Protein AF-K2FLP7-F1 (afdb_monomer)

pLDDT: mean 77.12, std 6.28, range [57.12, 85.88]

Sequence (92 aa):
FLGQGWRLEGEFPDLPKAVAIISPYTSNIDAWLGFNALLGLGIQITIFGKDSLFRTPLKPVLEWIGVVPVVRDSPQGHTRQIVEIIEKSQQI

Radius of gyration: 14.36 Å; Cα contacts (8 Å, |Δi|>4): 65; chains: 1; bounding box: 31×32×40 Å

Solvent-accessible surface area (backbone atoms only — not comparable to full-atom values): 5918 Å² total; per-residue (Å²): 70,58,93,76,74,51,76,89,82,84,81,81,80,96,57,74,59,67,86,86,84,87,73,86,78,91,50,78,62,56,55,57,52,49,53,34,44,34,63,63,68,70,54,88,51,79,41,84,36,60,42,74,54,60,78,41,94,53,28,69,60,39,56,73,61,38,45,43,70,45,56,91,83,47,95,74,44,62,66,52,56,51,48,54,54,53,72,73,44,88,62,74

Mean predicted aligned error: 7.6 Å

Nearest PDB structures (foldseek):
  7nwl-assembly1_B  TM=4.882E-01  e=3.866E+00  Homo sapiens

Foldseek 3Di:
DVVVVDDDPDDDDPDQEDDDDDDDDPDPVVVVVVLVVCVVVVHQDAAEDAPVCCVDPCVVVCVVSNYDHAYCPDPCDRVVVVVVVRVPDSGD

Structure (mmCIF, N/CA/C/O backbone):
data_AF-K2FLP7-F1
#
_entry.id   AF-K2FLP7-F1
#
loop_
_atom_site.group_PDB
_atom_site.id
_atom_site.type_symbol
_atom_site.label_atom_id
_atom_site.label_alt_id
_atom_site.label_comp_id
_atom_site.label_asym_id
_atom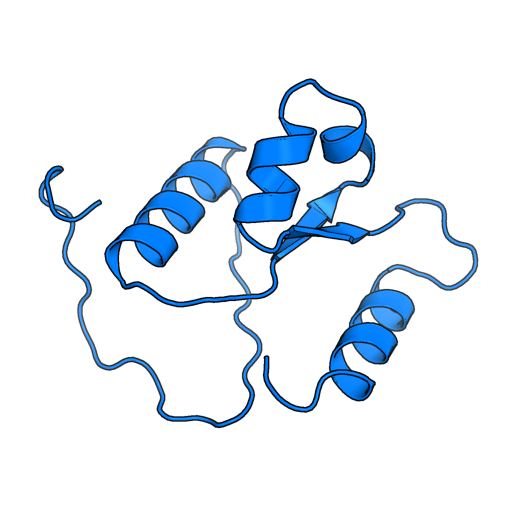_site.label_entity_id
_atom_site.label_seq_id
_atom_site.pdbx_PDB_ins_code
_atom_site.Cartn_x
_atom_site.Cartn_y
_atom_site.Cartn_z
_atom_site.occupancy
_atom_site.B_iso_or_equiv
_atom_site.auth_seq_id
_atom_site.auth_comp_id
_atom_site.auth_asym_id
_atom_site.auth_atom_id
_atom_site.pdbx_PDB_model_num
ATOM 1 N N . PHE A 1 1 ? 6.714 3.783 -14.047 1.00 68.62 1 PHE A N 1
ATOM 2 C CA . PHE A 1 1 ? 7.161 2.385 -13.877 1.00 68.62 1 PHE A CA 1
ATOM 3 C C . PHE A 1 1 ? 7.706 1.795 -15.177 1.00 68.62 1 PHE A C 1
ATOM 5 O O . PHE A 1 1 ? 8.919 1.778 -15.326 1.00 68.62 1 PHE A O 1
ATOM 12 N N . LEU A 1 2 ? 6.866 1.436 -16.160 1.00 70.50 2 LEU A N 1
ATOM 13 C CA . LEU A 1 2 ? 7.334 0.827 -17.421 1.00 70.50 2 LEU A CA 1
ATOM 14 C C . LEU A 1 2 ? 8.324 1.716 -18.204 1.00 70.50 2 LEU A C 1
ATOM 16 O O . LEU A 1 2 ? 9.368 1.250 -18.646 1.00 70.50 2 LEU A O 1
ATOM 20 N N . GLY A 1 3 ? 8.074 3.030 -18.278 1.00 75.50 3 GLY A N 1
ATOM 21 C CA . GLY A 1 3 ? 8.988 3.987 -18.927 1.00 75.50 3 GLY A CA 1
ATOM 22 C C . GLY A 1 3 ? 10.331 4.212 -18.213 1.00 75.50 3 GLY A C 1
ATOM 23 O O . GLY A 1 3 ? 11.209 4.858 -18.768 1.00 75.50 3 GLY A O 1
ATOM 24 N N . GLN A 1 4 ? 10.507 3.690 -16.995 1.00 79.75 4 GLN A N 1
ATOM 25 C CA . GLN A 1 4 ? 11.767 3.745 -16.240 1.00 79.75 4 GLN A CA 1
ATOM 26 C C . GLN A 1 4 ? 12.584 2.445 -16.392 1.00 79.75 4 GLN A C 1
ATOM 28 O O . GLN A 1 4 ? 13.542 2.240 -15.654 1.00 79.75 4 GLN A O 1
ATOM 33 N N . GLY A 1 5 ? 12.192 1.550 -17.309 1.00 82.06 5 GLY A N 1
ATOM 34 C CA . GLY A 1 5 ? 12.868 0.272 -17.557 1.00 82.06 5 GLY A CA 1
ATOM 35 C C . GLY A 1 5 ? 12.460 -0.865 -16.615 1.00 82.06 5 GLY A C 1
ATOM 36 O O . GLY A 1 5 ? 13.003 -1.962 -16.717 1.00 82.06 5 GLY A O 1
ATOM 37 N N . TRP A 1 6 ? 11.497 -0.632 -15.718 1.00 82.19 6 TRP A N 1
ATOM 38 C CA . TRP A 1 6 ? 10.960 -1.680 -14.853 1.00 82.19 6 TRP A CA 1
ATOM 39 C C . TRP A 1 6 ? 9.986 -2.563 -15.627 1.00 82.19 6 TRP A C 1
ATOM 41 O O . TRP A 1 6 ? 9.129 -2.058 -16.355 1.00 82.19 6 TRP A O 1
ATOM 51 N N . ARG A 1 7 ? 10.090 -3.878 -15.430 1.00 78.88 7 ARG A N 1
ATOM 52 C CA . ARG A 1 7 ? 9.167 -4.873 -15.982 1.00 78.88 7 ARG A CA 1
ATOM 53 C C . ARG A 1 7 ? 8.546 -5.689 -14.859 1.00 78.88 7 ARG A C 1
ATOM 55 O O . ARG A 1 7 ? 9.194 -5.926 -13.842 1.00 78.88 7 ARG A O 1
ATOM 62 N N . LEU A 1 8 ? 7.301 -6.107 -15.058 1.00 77.94 8 LEU A N 1
ATOM 63 C CA . LEU A 1 8 ? 6.685 -7.119 -14.215 1.00 77.94 8 LEU A CA 1
ATOM 64 C C . LEU A 1 8 ? 7.056 -8.494 -14.775 1.00 77.94 8 LEU A C 1
ATOM 66 O O . LEU A 1 8 ? 6.923 -8.724 -15.975 1.00 77.94 8 LEU A O 1
ATOM 70 N N . GLU A 1 9 ? 7.556 -9.377 -13.919 1.00 84.19 9 GLU A N 1
ATOM 71 C CA . GLU A 1 9 ? 7.806 -10.778 -14.255 1.00 84.19 9 GLU A CA 1
ATOM 72 C C . GLU A 1 9 ? 6.804 -11.661 -13.512 1.00 84.19 9 GLU A C 1
ATOM 74 O O . GLU A 1 9 ? 6.554 -11.451 -12.325 1.00 84.19 9 GLU A O 1
ATOM 79 N N . GLY A 1 10 ? 6.250 -12.649 -14.217 1.00 83.00 10 GLY A N 1
ATOM 80 C CA . GLY A 1 10 ? 5.204 -13.535 -13.708 1.00 83.00 10 GLY A CA 1
ATOM 81 C C . GLY A 1 10 ? 3.795 -13.116 -14.128 1.00 83.00 10 GLY A C 1
ATOM 82 O O . GLY A 1 10 ? 3.606 -12.179 -14.904 1.00 83.00 10 GLY A O 1
ATOM 83 N N . GLU A 1 11 ? 2.807 -13.846 -13.619 1.00 79.06 11 GLU A N 1
ATOM 84 C CA . GLU A 1 11 ? 1.387 -13.595 -13.860 1.00 79.06 11 GLU A CA 1
ATOM 85 C C . GLU A 1 11 ? 0.745 -12.986 -12.615 1.00 79.06 11 GLU A C 1
ATOM 87 O O . GLU A 1 11 ? 1.066 -13.362 -11.483 1.00 79.06 11 GLU A O 1
ATOM 92 N N . PHE A 1 12 ? -0.166 -12.036 -12.820 1.00 77.81 12 PHE A N 1
ATOM 93 C CA . PHE A 1 12 ? -0.988 -11.533 -11.728 1.00 77.81 12 PHE A CA 1
ATOM 94 C C . PHE A 1 12 ? -2.120 -12.537 -11.466 1.00 77.81 12 PHE A C 1
ATOM 96 O O . PHE A 1 12 ? -2.768 -12.960 -12.424 1.00 77.81 12 PHE A O 1
ATOM 103 N N . PRO A 1 13 ? -2.363 -12.950 -10.211 1.00 79.50 13 PRO A N 1
ATOM 104 C CA . PRO A 1 13 ? -3.379 -13.951 -9.918 1.00 79.50 13 PRO A CA 1
ATOM 105 C C . PRO A 1 13 ? -4.778 -13.434 -10.276 1.00 79.50 13 PRO A C 1
ATOM 107 O O . PRO A 1 13 ? -5.188 -12.376 -9.800 1.00 79.50 13 PRO A O 1
ATOM 110 N N . ASP A 1 14 ? -5.522 -14.205 -11.072 1.00 81.81 14 ASP A N 1
ATOM 111 C CA . ASP A 1 14 ? -6.933 -13.944 -11.387 1.00 81.81 14 ASP A CA 1
ATOM 112 C C . ASP A 1 14 ? -7.825 -14.434 -10.236 1.00 81.81 14 ASP A C 1
ATOM 114 O O . ASP A 1 14 ? -8.484 -15.475 -10.297 1.00 81.81 14 ASP A O 1
ATOM 118 N N . LEU A 1 15 ? -7.739 -13.726 -9.110 1.00 83.06 15 LEU A N 1
ATOM 119 C CA . LEU A 1 15 ? -8.546 -13.981 -7.924 1.00 83.06 15 LEU A CA 1
ATOM 120 C C . LEU A 1 15 ? -9.566 -12.852 -7.752 1.00 83.06 15 LEU A C 1
ATOM 122 O O . LEU A 1 15 ? -9.197 -11.683 -7.840 1.00 83.06 15 LEU A O 1
ATOM 126 N N . PRO A 1 16 ? -10.830 -13.164 -7.408 1.00 76.75 16 PRO A N 1
ATOM 127 C CA . PRO A 1 16 ? -11.855 -12.142 -7.182 1.00 76.75 16 PRO A CA 1
ATOM 128 C C . PRO A 1 16 ? -11.576 -11.281 -5.940 1.00 76.75 16 PRO A C 1
ATOM 130 O O . PRO A 1 16 ? -12.199 -10.233 -5.762 1.00 76.75 16 PRO A O 1
ATOM 133 N N . LYS A 1 17 ? -10.694 -11.759 -5.050 1.00 79.69 17 LYS A N 1
ATOM 134 C CA . LYS A 1 17 ? -10.290 -11.073 -3.829 1.00 79.69 17 LYS A CA 1
ATOM 135 C C . LYS A 1 17 ? -8.924 -11.553 -3.351 1.00 79.69 17 LYS A C 1
ATOM 137 O O . LYS A 1 17 ? -8.753 -12.754 -3.129 1.00 79.69 17 LYS A O 1
ATOM 142 N N . ALA A 1 18 ? -7.980 -10.642 -3.138 1.00 80.38 18 ALA A N 1
ATOM 143 C CA . ALA A 1 18 ? -6.647 -10.983 -2.640 1.00 80.38 18 ALA A CA 1
ATOM 144 C C . ALA A 1 18 ? -6.105 -9.946 -1.644 1.00 80.38 18 ALA A C 1
ATOM 146 O O . ALA A 1 18 ? -6.515 -8.791 -1.618 1.00 80.38 18 ALA A O 1
ATOM 147 N N . VAL A 1 19 ? -5.155 -10.368 -0.804 1.00 82.00 19 VAL A N 1
ATOM 148 C CA . VAL A 1 19 ? -4.404 -9.467 0.082 1.00 82.00 19 VAL A CA 1
ATOM 149 C C . VAL A 1 19 ? -2.922 -9.623 -0.221 1.00 82.00 19 VAL A C 1
ATOM 151 O O . VAL A 1 19 ? -2.353 -10.696 -0.025 1.00 82.00 19 VAL A O 1
ATOM 154 N N . ALA A 1 20 ? -2.294 -8.542 -0.679 1.00 80.00 20 ALA A N 1
ATOM 155 C CA . ALA A 1 20 ? -0.854 -8.477 -0.885 1.00 80.00 20 ALA A CA 1
ATOM 156 C C . ALA A 1 20 ? -0.173 -7.842 0.335 1.00 80.00 20 ALA A C 1
ATOM 158 O O . ALA A 1 20 ? -0.560 -6.764 0.789 1.00 80.00 20 ALA A O 1
ATOM 159 N N . ILE A 1 21 ? 0.863 -8.500 0.856 1.00 79.44 21 ILE A N 1
ATOM 160 C CA . ILE A 1 21 ? 1.680 -7.982 1.957 1.00 79.44 21 ILE A CA 1
ATOM 161 C C . ILE A 1 21 ? 3.038 -7.587 1.389 1.00 79.44 21 ILE A C 1
ATOM 163 O O . ILE A 1 21 ? 3.789 -8.434 0.913 1.00 79.44 21 ILE A O 1
ATOM 167 N N . ILE A 1 22 ? 3.360 -6.297 1.466 1.00 74.12 22 ILE A N 1
ATOM 168 C CA . ILE A 1 22 ? 4.664 -5.764 1.066 1.00 74.12 22 ILE A CA 1
ATOM 169 C C . ILE A 1 22 ? 5.472 -5.520 2.341 1.00 74.12 22 ILE A C 1
ATOM 171 O O . ILE A 1 22 ? 5.072 -4.732 3.197 1.00 74.12 22 ILE A O 1
ATOM 175 N N . SER A 1 23 ? 6.575 -6.249 2.493 1.00 75.94 23 SER A N 1
ATOM 176 C CA . SER A 1 23 ? 7.509 -6.159 3.618 1.00 75.94 23 SER A CA 1
ATOM 177 C C . SER A 1 23 ? 8.854 -6.771 3.200 1.00 75.94 23 SER A C 1
ATOM 179 O O . SER A 1 23 ? 8.839 -7.742 2.441 1.00 75.94 23 SER A O 1
ATOM 181 N N . PRO A 1 24 ? 10.006 -6.291 3.706 1.00 69.75 24 PRO A N 1
ATOM 182 C CA . PRO A 1 24 ? 10.193 -5.158 4.619 1.00 69.75 24 PRO A CA 1
ATOM 183 C C . PRO A 1 24 ? 10.146 -3.800 3.904 1.00 69.75 24 PRO A C 1
ATOM 185 O O . PRO A 1 24 ? 10.470 -3.697 2.726 1.00 69.75 24 PRO A O 1
ATOM 188 N N . TYR A 1 25 ? 9.780 -2.745 4.638 1.00 73.00 25 TYR A N 1
ATOM 189 C CA . TYR A 1 25 ? 9.963 -1.368 4.173 1.00 73.00 25 TYR A CA 1
ATOM 190 C C . TYR A 1 25 ? 11.334 -0.871 4.621 1.00 73.00 25 TYR A C 1
ATOM 192 O O . TYR A 1 25 ? 11.620 -0.806 5.817 1.00 73.00 25 TYR A O 1
ATOM 200 N N . THR A 1 26 ? 12.164 -0.498 3.659 1.00 73.81 26 THR A N 1
ATOM 201 C CA . THR A 1 26 ? 13.455 0.153 3.882 1.00 73.81 26 THR A CA 1
ATOM 202 C C . THR A 1 26 ? 13.265 1.666 4.035 1.00 73.81 26 THR A C 1
ATOM 204 O O . THR A 1 26 ? 13.978 2.307 4.804 1.00 73.81 26 THR A O 1
ATOM 207 N N . SER A 1 27 ? 12.287 2.260 3.335 1.00 76.88 27 SER A N 1
ATOM 208 C CA . SER A 1 27 ? 11.959 3.690 3.408 1.00 76.88 27 SER A CA 1
ATOM 209 C C . SER A 1 27 ? 10.559 4.020 2.857 1.00 76.88 27 SER A C 1
ATOM 211 O O . SER A 1 27 ? 9.893 3.193 2.242 1.00 76.88 27 SER A O 1
ATOM 213 N N . ASN A 1 28 ? 10.116 5.278 2.988 1.00 74.25 28 ASN A N 1
ATOM 214 C CA . ASN A 1 28 ? 8.871 5.745 2.354 1.00 74.25 28 ASN A CA 1
ATOM 215 C C . ASN A 1 28 ? 8.916 5.700 0.810 1.00 74.25 28 ASN A C 1
ATOM 217 O O . ASN A 1 28 ? 7.869 5.783 0.171 1.00 74.25 28 ASN A O 1
ATOM 221 N N . ILE A 1 29 ? 10.105 5.589 0.203 1.00 76.62 29 ILE A N 1
ATOM 222 C CA . ILE A 1 29 ? 10.270 5.489 -1.257 1.00 76.62 29 ILE A CA 1
ATOM 223 C C . ILE A 1 29 ? 9.713 4.158 -1.776 1.00 76.62 29 ILE A C 1
ATOM 225 O O . ILE A 1 29 ? 9.197 4.115 -2.891 1.00 76.62 29 ILE A O 1
ATOM 229 N N . ASP A 1 30 ? 9.704 3.111 -0.950 1.00 76.00 30 ASP A N 1
ATOM 230 C CA . ASP A 1 30 ? 9.131 1.811 -1.315 1.00 76.00 30 ASP A CA 1
ATOM 231 C C . ASP A 1 30 ? 7.631 1.933 -1.621 1.00 76.00 30 ASP A C 1
ATOM 233 O O . ASP A 1 30 ? 7.131 1.338 -2.575 1.00 76.00 30 ASP A O 1
ATOM 237 N N . ALA A 1 31 ? 6.919 2.785 -0.871 1.00 74.88 31 ALA A N 1
ATOM 238 C CA . ALA A 1 31 ? 5.518 3.085 -1.143 1.00 74.88 31 ALA A CA 1
ATOM 239 C C . ALA A 1 31 ? 5.357 3.785 -2.501 1.00 74.88 31 ALA A C 1
ATOM 241 O O . ALA A 1 31 ? 4.507 3.394 -3.296 1.00 74.88 31 ALA A O 1
ATOM 242 N N . TRP A 1 32 ? 6.206 4.773 -2.808 1.00 78.50 32 TRP A N 1
ATOM 243 C CA . TRP A 1 32 ? 6.188 5.470 -4.100 1.00 78.50 32 TRP A CA 1
ATOM 244 C C . TRP A 1 32 ? 6.459 4.541 -5.284 1.00 78.50 32 TRP A C 1
ATOM 246 O O . TRP A 1 32 ? 5.809 4.678 -6.325 1.00 78.50 32 TRP A O 1
ATOM 256 N N . LEU A 1 33 ? 7.386 3.592 -5.139 1.00 78.19 33 LEU A N 1
ATOM 257 C CA . LEU A 1 33 ? 7.672 2.602 -6.175 1.00 78.19 33 LEU A CA 1
ATOM 258 C C . LEU A 1 33 ? 6.489 1.640 -6.358 1.00 78.19 33 LEU A C 1
ATOM 260 O O . LEU A 1 33 ? 6.080 1.397 -7.494 1.00 78.19 33 LEU A O 1
ATOM 264 N N . GLY A 1 34 ? 5.888 1.178 -5.255 1.00 77.81 34 GLY A N 1
ATOM 265 C CA . GLY A 1 34 ? 4.674 0.361 -5.266 1.00 77.81 34 GLY A CA 1
ATOM 266 C C . GLY A 1 34 ? 3.510 1.056 -5.975 1.00 77.81 34 GLY A C 1
ATOM 267 O O . GLY A 1 34 ? 2.930 0.492 -6.898 1.00 77.81 34 GLY A O 1
ATOM 268 N N . PHE A 1 35 ? 3.230 2.319 -5.637 1.00 78.88 35 PHE A N 1
ATOM 269 C CA . PHE A 1 35 ? 2.212 3.126 -6.320 1.00 78.88 35 PHE A CA 1
ATOM 270 C C . PHE A 1 35 ? 2.471 3.241 -7.825 1.00 78.88 35 PHE A C 1
ATOM 272 O O . PHE A 1 35 ? 1.556 3.086 -8.630 1.00 78.88 35 PHE A O 1
ATOM 279 N N . ASN A 1 36 ? 3.724 3.480 -8.221 1.00 78.69 36 ASN A N 1
ATOM 280 C CA . ASN A 1 36 ? 4.097 3.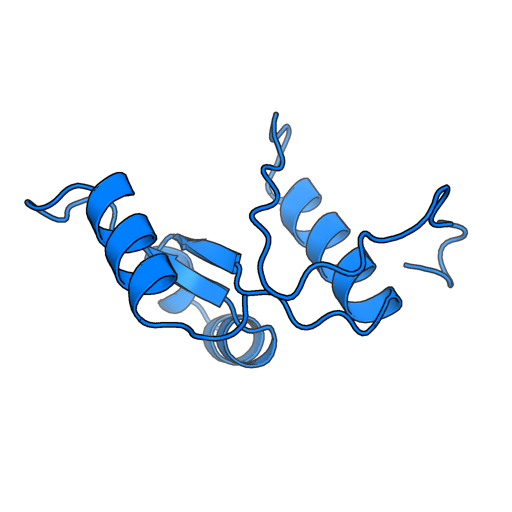551 -9.631 1.00 78.69 36 ASN A CA 1
ATOM 281 C C . ASN A 1 36 ? 3.865 2.224 -10.362 1.00 78.69 36 ASN A C 1
ATOM 283 O O . ASN A 1 36 ? 3.426 2.245 -11.512 1.00 78.69 36 ASN A O 1
ATOM 287 N N . ALA A 1 37 ? 4.170 1.093 -9.723 1.00 78.50 37 ALA A N 1
ATOM 288 C CA . ALA A 1 37 ? 3.926 -0.229 -10.288 1.00 78.50 37 ALA A CA 1
ATOM 289 C C . ALA A 1 37 ? 2.427 -0.466 -10.502 1.00 78.50 37 ALA A C 1
ATOM 291 O O . ALA A 1 37 ? 2.019 -0.808 -11.606 1.00 78.50 37 ALA A O 1
ATOM 292 N N . LEU A 1 38 ? 1.602 -0.183 -9.494 1.00 77.69 38 LEU A N 1
ATOM 293 C CA . LEU A 1 38 ? 0.149 -0.372 -9.549 1.00 77.69 38 LEU A CA 1
ATOM 294 C C . LEU A 1 38 ? -0.508 0.481 -10.635 1.00 77.69 38 LEU A C 1
ATOM 296 O O . LEU A 1 38 ? -1.270 -0.038 -11.449 1.00 77.69 38 LEU A O 1
ATOM 300 N N . LEU A 1 39 ? -0.134 1.764 -10.712 1.00 76.38 39 LEU A N 1
ATOM 301 C CA . LEU A 1 39 ? -0.578 2.659 -11.783 1.00 76.38 39 LEU A CA 1
ATOM 302 C C . LEU A 1 39 ? -0.105 2.173 -13.158 1.00 76.38 39 LEU A C 1
ATOM 304 O O . LEU A 1 39 ? -0.863 2.223 -14.121 1.00 76.38 39 LEU A O 1
ATOM 308 N N . GLY A 1 40 ? 1.134 1.683 -13.255 1.00 74.81 40 GLY A N 1
ATOM 309 C CA . GLY A 1 40 ? 1.689 1.137 -14.494 1.00 74.81 40 GLY A CA 1
ATOM 310 C C . GLY A 1 40 ? 1.006 -0.146 -14.971 1.00 74.81 40 GLY A C 1
ATOM 311 O O . GLY A 1 40 ? 1.050 -0.434 -16.163 1.00 74.81 40 GLY A O 1
ATOM 312 N N . LEU A 1 41 ? 0.380 -0.890 -14.060 1.00 75.44 41 LEU A N 1
ATOM 313 C CA . LEU A 1 41 ? -0.351 -2.126 -14.343 1.00 75.44 41 LEU A CA 1
ATOM 314 C C . LEU A 1 41 ? -1.861 -1.901 -14.499 1.00 75.44 41 LEU A C 1
ATOM 316 O O . LEU A 1 41 ? -2.572 -2.827 -14.873 1.00 75.44 41 LEU A O 1
ATOM 320 N N . GLY A 1 42 ? -2.359 -0.694 -14.207 1.00 72.56 42 GLY A N 1
ATOM 321 C CA . GLY A 1 42 ? -3.791 -0.389 -14.230 1.00 72.56 42 GLY A CA 1
ATOM 322 C C . GLY A 1 42 ? -4.598 -1.134 -13.162 1.00 72.56 42 GLY A C 1
ATOM 323 O O . GLY A 1 42 ? -5.809 -1.274 -13.306 1.00 72.56 42 GLY A O 1
ATOM 324 N N . ILE A 1 43 ? -3.943 -1.622 -12.104 1.00 72.81 43 ILE A N 1
ATOM 325 C CA . ILE A 1 43 ? -4.597 -2.391 -11.043 1.00 72.81 43 ILE A CA 1
ATOM 326 C C . ILE A 1 43 ? -5.147 -1.409 -10.011 1.00 72.81 43 ILE A C 1
ATOM 328 O O . ILE A 1 43 ? -4.393 -0.664 -9.382 1.00 72.81 43 ILE A O 1
ATOM 332 N N . GLN A 1 44 ? -6.464 -1.424 -9.820 1.00 68.50 44 GLN A N 1
ATOM 333 C CA . GLN A 1 44 ? -7.090 -0.769 -8.677 1.00 68.50 44 GLN A CA 1
ATOM 334 C C . GLN A 1 44 ? -6.920 -1.667 -7.456 1.00 68.50 44 GLN A C 1
ATOM 336 O O . GLN A 1 44 ? -7.486 -2.753 -7.410 1.00 68.50 44 GLN A O 1
ATOM 341 N N . ILE A 1 45 ? -6.140 -1.214 -6.477 1.00 73.06 45 ILE A N 1
ATOM 342 C CA . ILE A 1 45 ? -6.025 -1.889 -5.184 1.00 73.06 45 ILE A CA 1
ATOM 343 C C . ILE A 1 45 ? -6.410 -0.950 -4.048 1.00 73.06 45 ILE A C 1
ATOM 345 O O . ILE A 1 45 ? -6.258 0.267 -4.144 1.00 73.06 45 ILE A O 1
ATOM 349 N N . THR A 1 46 ? -6.852 -1.533 -2.937 1.00 77.38 46 THR A N 1
ATOM 350 C CA . THR A 1 46 ? -7.056 -0.804 -1.682 1.00 77.38 46 THR A CA 1
ATOM 351 C C . THR A 1 46 ? -5.770 -0.832 -0.860 1.00 77.38 46 THR A C 1
ATOM 353 O O . THR A 1 46 ? -5.305 -1.902 -0.470 1.00 77.38 46 THR A O 1
ATOM 356 N N . ILE A 1 47 ? -5.184 0.334 -0.574 1.00 79.56 47 ILE A N 1
ATOM 357 C CA . ILE A 1 47 ? -3.925 0.434 0.188 1.00 79.56 47 ILE A CA 1
ATOM 358 C C . ILE A 1 47 ? -4.200 0.976 1.579 1.00 79.56 47 ILE A C 1
ATOM 360 O O . ILE A 1 47 ? -4.781 2.041 1.730 1.00 79.56 47 ILE A O 1
ATOM 364 N N . PHE A 1 48 ? -3.710 0.309 2.615 1.00 81.75 48 PHE A N 1
ATOM 365 C CA . PHE A 1 48 ? -3.862 0.783 3.988 1.00 81.75 48 PHE A CA 1
ATOM 366 C C . PHE A 1 48 ? -2.725 1.743 4.370 1.00 81.75 48 PHE A C 1
ATOM 368 O O . PHE A 1 48 ? -1.572 1.339 4.518 1.00 81.75 48 PHE A O 1
ATOM 375 N N . GLY A 1 49 ? -3.045 3.030 4.530 1.00 79.25 49 GLY A N 1
ATOM 376 C CA . GLY A 1 49 ? -2.093 4.098 4.855 1.00 79.25 49 GLY A CA 1
ATOM 377 C C . GLY A 1 49 ? -2.274 4.665 6.265 1.00 79.25 49 GLY A C 1
ATOM 378 O O . GLY A 1 49 ? -3.326 4.526 6.879 1.00 79.25 49 GLY A O 1
ATOM 379 N N . LYS A 1 50 ? -1.257 5.353 6.801 1.00 79.56 50 LYS A N 1
ATOM 380 C CA . LYS A 1 50 ? -1.395 6.099 8.069 1.00 79.56 50 LYS A CA 1
ATOM 381 C C . LYS A 1 50 ? -2.411 7.236 7.910 1.00 79.56 50 LYS A C 1
ATOM 383 O O . LYS A 1 50 ? -2.264 8.029 6.983 1.00 79.56 50 LYS A O 1
ATOM 388 N N . ASP A 1 51 ? -3.318 7.407 8.875 1.00 82.56 51 ASP A N 1
ATOM 389 C CA . ASP A 1 51 ? -4.238 8.562 8.923 1.00 82.56 51 ASP A CA 1
ATOM 390 C C . ASP A 1 51 ? -3.517 9.918 8.806 1.00 82.56 51 ASP A C 1
ATOM 392 O O . ASP A 1 51 ? -3.971 10.826 8.115 1.00 82.56 51 ASP A O 1
ATOM 396 N N . SER A 1 52 ? -2.329 10.052 9.404 1.00 81.62 52 SER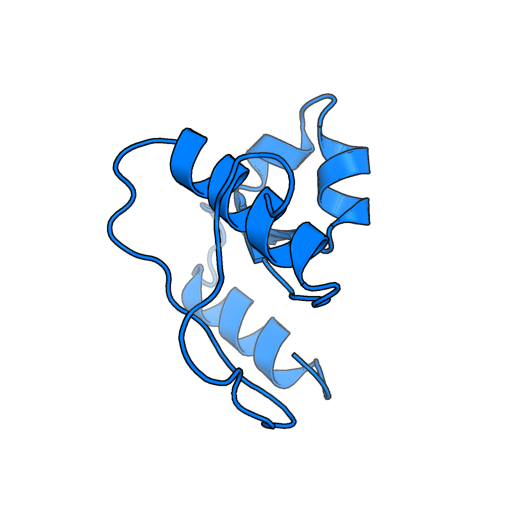 A N 1
ATOM 397 C CA . SER A 1 52 ? -1.561 11.301 9.354 1.00 81.62 52 SER A CA 1
ATOM 398 C C . SER A 1 52 ? -1.194 11.753 7.935 1.00 81.62 52 SER A C 1
ATOM 400 O O . SER A 1 52 ? -1.017 12.949 7.718 1.00 81.62 52 SER A O 1
ATOM 402 N N . LEU A 1 53 ? -1.122 10.839 6.957 1.00 80.38 53 LEU A N 1
ATOM 403 C CA . LEU A 1 53 ? -0.862 11.184 5.554 1.00 80.38 53 LEU A CA 1
ATOM 404 C C . LEU A 1 53 ? -2.027 11.966 4.932 1.00 80.38 53 LEU A C 1
ATOM 406 O O . LEU A 1 53 ? -1.803 12.846 4.101 1.00 80.38 53 LEU A O 1
ATOM 410 N N . PHE A 1 54 ? -3.253 11.724 5.398 1.00 83.38 54 PHE A N 1
ATOM 411 C CA . PHE A 1 54 ? -4.467 12.404 4.938 1.00 83.38 54 PHE A CA 1
ATOM 412 C C . PHE A 1 54 ? -4.623 13.810 5.530 1.00 83.38 54 PHE A C 1
ATOM 414 O O . PHE A 1 54 ? -5.495 14.566 5.108 1.00 83.38 54 PHE A O 1
ATOM 421 N N . ARG A 1 55 ? -3.756 14.202 6.471 1.00 85.12 55 ARG A N 1
ATOM 422 C CA . ARG A 1 55 ? -3.678 15.572 7.013 1.00 85.12 55 ARG A CA 1
ATOM 423 C C . ARG A 1 55 ? -2.691 16.458 6.249 1.00 85.12 55 ARG A C 1
ATOM 425 O O . ARG A 1 55 ? -2.399 17.569 6.678 1.00 85.12 55 ARG A O 1
ATOM 432 N N . THR A 1 56 ? -2.153 15.962 5.138 1.00 84.69 56 THR A N 1
ATOM 433 C CA . THR A 1 56 ? -1.190 16.671 4.289 1.00 84.69 56 THR A CA 1
ATOM 434 C C . THR A 1 56 ? -1.822 17.035 2.940 1.00 84.69 56 THR A C 1
ATOM 436 O O . THR A 1 56 ? -2.857 16.467 2.580 1.00 84.69 56 THR A O 1
ATOM 439 N N . PRO A 1 57 ? -1.196 17.916 2.135 1.00 85.88 57 PRO A N 1
ATOM 440 C CA . PRO A 1 57 ? -1.652 18.209 0.772 1.00 85.88 57 PRO A CA 1
ATOM 441 C C . PRO A 1 57 ? -1.712 16.987 -0.158 1.00 85.88 57 PRO A C 1
ATOM 443 O O . PRO A 1 57 ? -2.285 17.076 -1.238 1.00 85.88 57 PRO A O 1
ATOM 446 N N . LEU A 1 58 ? -1.149 15.841 0.248 1.00 82.62 58 LEU A N 1
ATOM 447 C CA . LEU A 1 58 ? -1.222 14.586 -0.500 1.00 82.62 58 LEU A CA 1
ATOM 448 C C . LEU A 1 58 ? -2.602 13.919 -0.426 1.00 82.62 58 LEU A C 1
ATOM 450 O O . LEU A 1 58 ? -2.848 12.991 -1.190 1.00 82.62 58 LEU A O 1
ATOM 454 N N . LYS A 1 59 ? -3.510 14.375 0.449 1.00 84.25 59 LYS A N 1
ATOM 455 C CA . LYS A 1 59 ? -4.844 13.782 0.637 1.00 84.25 59 LYS A CA 1
ATOM 456 C C . LYS A 1 59 ? -5.590 13.483 -0.678 1.00 84.25 59 LYS A C 1
ATOM 458 O O . LYS A 1 59 ? -5.985 12.332 -0.844 1.00 84.25 59 LYS A O 1
ATOM 463 N N . PRO A 1 60 ? -5.740 14.426 -1.633 1.00 85.19 60 PRO A N 1
ATOM 464 C CA . PRO A 1 60 ? -6.496 14.159 -2.859 1.00 85.19 60 PRO A CA 1
ATOM 465 C C . PRO A 1 60 ? -5.843 13.079 -3.728 1.00 85.19 60 PRO A C 1
ATOM 467 O O . PRO A 1 60 ? -6.530 12.302 -4.381 1.00 85.19 60 PRO A O 1
ATOM 470 N N . VAL A 1 61 ? -4.508 13.005 -3.713 1.00 83.00 61 VAL A N 1
ATOM 471 C CA . VAL A 1 61 ? -3.745 11.984 -4.444 1.00 83.00 61 VAL A CA 1
ATOM 472 C C . VAL A 1 61 ? -3.944 10.612 -3.802 1.00 83.00 61 VAL A C 1
ATOM 474 O O . VAL A 1 61 ? -4.154 9.630 -4.502 1.00 83.00 61 VAL A O 1
ATOM 477 N N . LEU A 1 62 ? -3.921 10.542 -2.470 1.00 82.31 62 LEU A N 1
ATOM 478 C CA . LEU A 1 62 ? -4.133 9.299 -1.726 1.00 82.31 62 LEU A CA 1
ATOM 479 C C . LEU A 1 62 ? -5.556 8.757 -1.921 1.00 82.31 62 LEU A C 1
ATOM 481 O O . LEU A 1 62 ? -5.720 7.563 -2.153 1.00 82.31 62 LEU A O 1
ATOM 485 N N . GLU A 1 63 ? -6.565 9.630 -1.888 1.00 83.06 63 GLU A N 1
ATOM 486 C CA . GLU A 1 63 ? -7.961 9.264 -2.164 1.00 83.06 63 GLU A CA 1
ATOM 487 C C . GLU A 1 63 ? -8.141 8.789 -3.613 1.00 83.06 63 GLU A C 1
ATOM 489 O O . GLU A 1 63 ? -8.790 7.772 -3.845 1.00 83.06 63 GLU A O 1
ATOM 494 N N . TRP A 1 64 ? -7.512 9.466 -4.581 1.00 80.31 64 TRP A N 1
ATOM 495 C CA . TRP A 1 64 ? -7.575 9.082 -5.995 1.00 80.31 64 TRP A CA 1
ATOM 496 C C . TRP A 1 64 ? -6.970 7.698 -6.273 1.00 80.31 64 TRP A C 1
ATOM 498 O O . TRP A 1 64 ? -7.486 6.961 -7.109 1.00 80.31 64 TRP A O 1
ATOM 508 N N . ILE A 1 65 ? -5.909 7.322 -5.553 1.00 76.50 65 ILE A N 1
ATOM 509 C CA . ILE A 1 65 ? -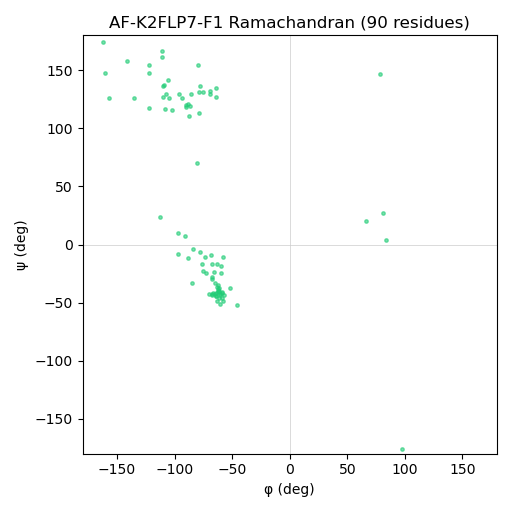5.242 6.020 -5.714 1.00 76.50 65 ILE A CA 1
ATOM 510 C C . ILE A 1 65 ? -5.944 4.901 -4.910 1.00 76.50 65 ILE A C 1
ATOM 512 O O . ILE A 1 65 ? -5.565 3.739 -5.015 1.00 76.50 65 ILE A O 1
ATOM 516 N N . GLY A 1 66 ? -6.979 5.208 -4.118 1.00 79.31 66 GLY A N 1
ATOM 517 C CA . GLY A 1 66 ? -7.698 4.202 -3.322 1.00 79.31 66 GLY A CA 1
ATOM 518 C C . GLY A 1 66 ? -7.000 3.833 -2.008 1.00 79.31 66 GLY A C 1
ATOM 519 O O . GLY A 1 66 ? -7.153 2.724 -1.493 1.00 79.31 66 GLY A O 1
ATOM 520 N N . VAL A 1 67 ? -6.212 4.753 -1.442 1.00 83.31 67 VAL A N 1
ATOM 521 C CA . VAL A 1 67 ? -5.623 4.567 -0.112 1.00 83.31 67 VAL A CA 1
ATOM 522 C C . VAL A 1 67 ? -6.703 4.775 0.952 1.00 83.31 67 VAL A C 1
ATOM 524 O O . VAL A 1 67 ? -7.400 5.788 0.959 1.00 83.31 67 VAL A O 1
ATOM 527 N N . VAL A 1 68 ? -6.806 3.847 1.897 1.00 83.12 68 VAL A N 1
ATOM 528 C CA . VAL A 1 68 ? -7.705 3.906 3.049 1.00 83.12 68 VAL A CA 1
ATOM 529 C C . VAL A 1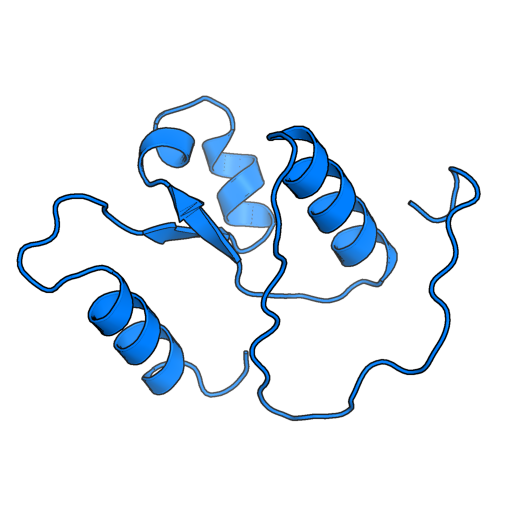 68 ? -6.902 4.236 4.313 1.00 83.12 68 VAL A C 1
ATOM 531 O O . VAL A 1 68 ? -5.920 3.546 4.616 1.00 83.12 68 VAL A O 1
ATOM 534 N N . PRO A 1 69 ? -7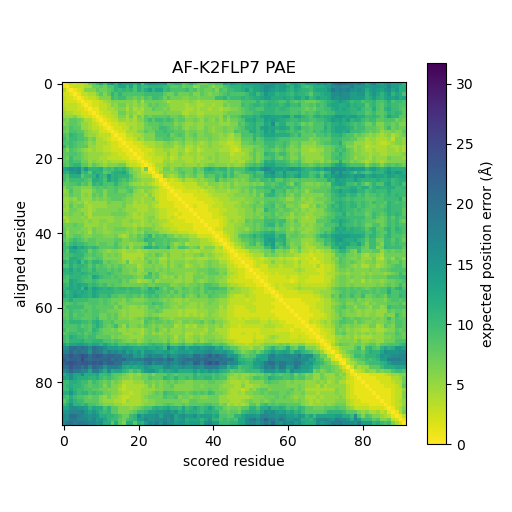.279 5.284 5.067 1.00 82.94 69 PRO A N 1
ATOM 535 C CA . PRO A 1 69 ? -6.607 5.634 6.312 1.00 82.94 69 PRO A CA 1
ATOM 536 C C . PRO A 1 69 ? -6.879 4.592 7.403 1.00 82.94 69 PRO A C 1
ATOM 538 O O . PRO A 1 69 ? -8.022 4.236 7.683 1.00 82.94 69 PRO A O 1
ATOM 541 N N . VAL A 1 70 ? -5.817 4.157 8.077 1.00 78.81 70 VAL A N 1
ATOM 542 C CA . VAL A 1 70 ? -5.866 3.316 9.278 1.00 78.81 70 VAL A CA 1
ATOM 543 C C . VAL A 1 70 ? -5.419 4.148 10.474 1.00 78.81 70 VAL A C 1
ATOM 545 O O . VAL A 1 70 ? -4.348 4.775 10.463 1.00 78.81 70 VAL A O 1
ATOM 548 N N . VAL A 1 71 ? -6.250 4.162 11.516 1.00 76.19 71 VAL A N 1
ATOM 549 C CA . VAL A 1 71 ? -6.026 4.972 12.718 1.00 76.19 71 VAL A CA 1
ATOM 550 C C . VAL A 1 71 ? -5.181 4.179 13.707 1.00 76.19 71 VAL A C 1
ATOM 552 O O . VAL A 1 71 ? -5.565 3.092 14.143 1.00 76.19 71 VAL A O 1
ATOM 555 N N . ARG A 1 72 ? -4.016 4.736 14.065 1.00 66.31 72 ARG A N 1
ATOM 556 C CA . ARG A 1 72 ? -3.035 4.055 14.920 1.00 66.31 72 ARG A CA 1
ATOM 557 C C . ARG A 1 72 ? -3.374 4.012 16.414 1.00 66.31 72 ARG A C 1
ATOM 559 O O . ARG A 1 72 ? -2.862 3.157 17.120 1.00 66.31 72 ARG A O 1
ATOM 566 N N . ASP A 1 73 ? -4.298 4.858 16.848 1.00 65.31 73 ASP A N 1
ATOM 567 C CA . ASP A 1 73 ? -4.746 4.946 18.244 1.00 65.31 73 ASP A CA 1
ATOM 568 C C . ASP A 1 73 ? -6.206 4.491 18.421 1.00 65.31 73 ASP A C 1
ATOM 570 O O . ASP A 1 73 ? -6.895 4.898 19.354 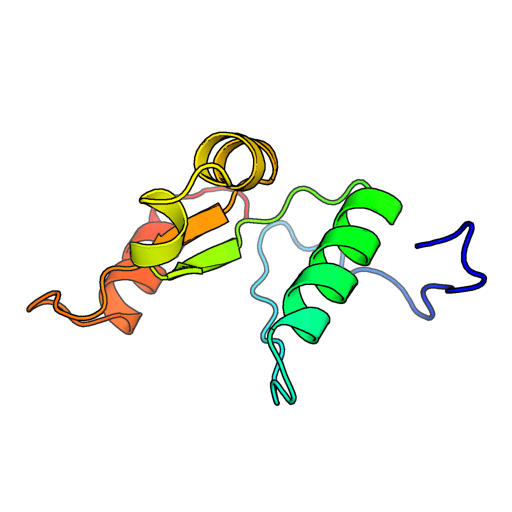1.00 65.31 73 ASP A O 1
ATOM 574 N N . SER A 1 74 ? -6.722 3.660 17.507 1.00 62.00 74 SER A N 1
ATOM 575 C CA . SER A 1 74 ? -8.064 3.086 17.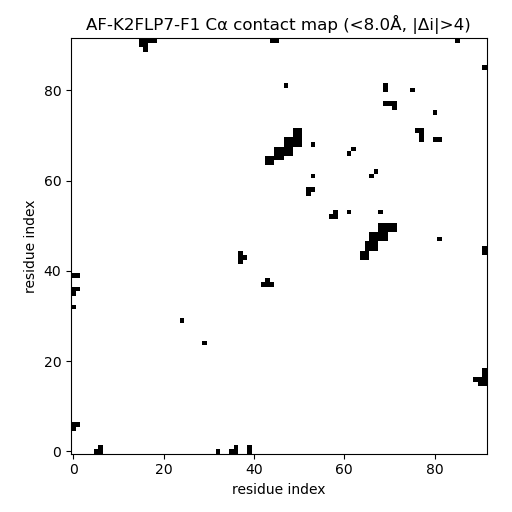649 1.00 62.00 74 SER A CA 1
ATOM 576 C C . SER A 1 74 ? -8.094 2.076 18.814 1.00 62.00 74 SER A C 1
ATOM 578 O O . SER A 1 74 ? -7.295 1.135 18.811 1.00 62.00 74 SER A O 1
ATOM 580 N N . PRO A 1 75 ? -9.061 2.182 19.752 1.00 58.66 75 PRO A N 1
ATOM 581 C CA . PRO A 1 75 ? -9.265 1.196 20.819 1.00 58.66 75 PRO A CA 1
ATOM 582 C C . PRO A 1 75 ? -9.566 -0.220 20.302 1.00 58.66 75 PRO A C 1
ATOM 584 O O . PRO A 1 75 ? -9.447 -1.188 21.046 1.00 58.66 75 PRO A O 1
ATOM 587 N N . GLN A 1 76 ? -9.986 -0.343 19.038 1.00 60.78 76 GLN A N 1
ATOM 588 C CA . GLN A 1 76 ? -10.357 -1.603 18.397 1.00 60.78 76 GLN A CA 1
ATOM 589 C C . GLN A 1 76 ? -9.166 -2.331 17.733 1.00 60.78 76 GLN A C 1
ATOM 591 O O . GLN A 1 76 ? -9.300 -3.504 17.384 1.00 60.78 76 GLN A O 1
ATOM 596 N N . GLY A 1 77 ? -8.002 -1.676 17.596 1.00 65.12 77 GLY A N 1
ATOM 597 C CA . GLY A 1 77 ? -6.778 -2.230 16.996 1.00 65.12 77 GLY A CA 1
ATOM 598 C C . GLY A 1 77 ? -6.773 -2.265 15.455 1.00 65.12 77 GLY A C 1
ATOM 599 O O . GLY A 1 77 ? -7.800 -2.478 14.813 1.00 65.12 77 GLY A O 1
ATOM 600 N N . HIS A 1 78 ? -5.597 -2.081 14.832 1.00 70.50 78 HIS A N 1
ATOM 601 C CA . HIS A 1 78 ? -5.452 -1.961 13.360 1.00 70.50 78 HIS A CA 1
ATOM 602 C C . HIS A 1 78 ? -5.961 -3.179 12.603 1.00 70.50 78 HIS A C 1
ATOM 604 O O . HIS A 1 78 ? -6.604 -3.048 11.566 1.00 70.50 78 HIS A O 1
ATOM 610 N N . THR A 1 79 ? -5.683 -4.366 13.137 1.00 74.81 79 THR A N 1
ATOM 611 C CA . THR A 1 79 ? -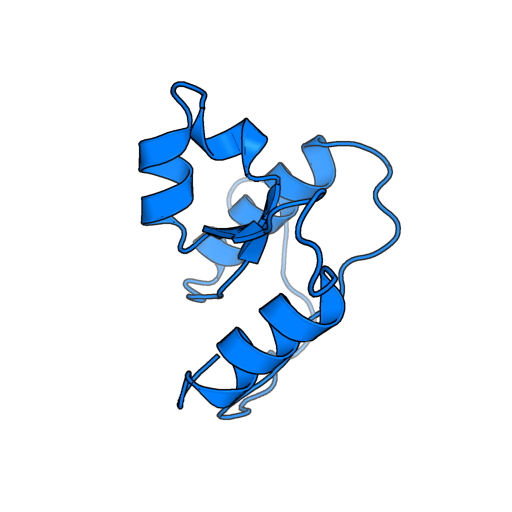6.062 -5.633 12.518 1.00 74.81 79 THR A CA 1
ATOM 612 C C . THR A 1 79 ? -7.572 -5.739 12.365 1.00 74.81 79 THR A C 1
ATOM 614 O O . THR A 1 79 ? -8.047 -6.127 11.305 1.00 74.81 79 THR A O 1
ATOM 617 N N . ARG A 1 80 ? -8.335 -5.340 13.391 1.00 78.25 80 ARG A N 1
ATOM 618 C CA . ARG A 1 80 ? -9.797 -5.414 13.353 1.00 78.25 80 ARG A CA 1
ATOM 619 C C . ARG A 1 80 ? -10.379 -4.457 12.320 1.00 78.25 80 ARG A C 1
ATOM 621 O O . ARG A 1 80 ? -11.260 -4.850 11.568 1.00 78.25 80 ARG A O 1
ATOM 628 N N . GLN A 1 81 ? -9.836 -3.244 12.234 1.00 75.69 81 GLN A N 1
ATOM 629 C CA . GLN A 1 81 ? -10.247 -2.272 11.223 1.00 75.69 81 GLN A CA 1
ATOM 630 C C . GLN A 1 81 ? -9.997 -2.801 9.800 1.00 75.69 81 GLN A C 1
ATOM 632 O O . GLN A 1 81 ? -10.866 -2.688 8.941 1.00 75.69 81 GLN A O 1
ATOM 637 N N . ILE A 1 82 ? -8.836 -3.419 9.559 1.00 79.00 82 ILE A N 1
ATOM 638 C CA . ILE A 1 82 ? -8.511 -4.031 8.264 1.00 79.00 82 ILE A CA 1
ATOM 639 C C . ILE A 1 82 ? -9.460 -5.199 7.964 1.00 79.00 82 ILE A C 1
ATOM 641 O O . ILE A 1 82 ? -9.980 -5.272 6.856 1.00 79.00 82 ILE A O 1
ATOM 645 N N . VAL A 1 83 ? -9.739 -6.070 8.941 1.00 82.56 83 VAL A N 1
ATOM 646 C CA . VAL A 1 83 ? -10.689 -7.186 8.780 1.00 82.56 83 VAL A CA 1
ATOM 647 C C . VAL A 1 83 ? -12.083 -6.678 8.416 1.00 82.56 83 VAL A C 1
ATOM 649 O O . VAL A 1 83 ? -12.664 -7.171 7.458 1.00 82.56 83 VAL A O 1
ATOM 652 N N . GLU A 1 84 ? -12.594 -5.651 9.096 1.00 82.44 84 GLU A N 1
ATOM 653 C CA . GLU A 1 84 ? -13.914 -5.079 8.795 1.00 82.44 84 GLU A CA 1
ATOM 654 C C . GLU A 1 84 ? -13.983 -4.471 7.383 1.00 82.44 84 GLU A C 1
ATOM 656 O O . GLU A 1 84 ? -15.008 -4.581 6.707 1.00 82.44 84 GLU A O 1
ATOM 661 N N . ILE A 1 85 ? -12.898 -3.846 6.915 1.00 79.75 85 ILE A N 1
ATOM 662 C CA . ILE A 1 85 ? -12.806 -3.326 5.541 1.00 79.75 85 ILE A CA 1
ATOM 663 C C . ILE A 1 85 ? -12.780 -4.483 4.545 1.00 79.75 85 ILE A C 1
ATOM 665 O O . ILE A 1 85 ? -13.479 -4.442 3.530 1.00 79.75 85 ILE A O 1
ATOM 669 N N . ILE A 1 86 ? -12.020 -5.533 4.862 1.00 80.62 86 ILE A N 1
ATOM 670 C CA . ILE A 1 86 ? -11.963 -6.732 4.040 1.00 80.62 86 ILE A CA 1
ATOM 671 C C . ILE A 1 86 ? -13.352 -7.360 3.941 1.00 80.62 86 ILE A C 1
ATOM 673 O O . ILE A 1 86 ? -13.819 -7.599 2.837 1.00 80.62 86 ILE A O 1
ATOM 677 N N . GLU A 1 87 ? -14.053 -7.593 5.045 1.00 83.81 87 GLU A N 1
ATOM 678 C CA . GLU A 1 87 ? -15.381 -8.222 5.054 1.00 83.81 87 GLU A CA 1
ATOM 679 C C . GLU A 1 87 ? -16.442 -7.413 4.299 1.00 83.81 87 GLU A C 1
ATOM 681 O O . GLU A 1 87 ? -17.268 -7.997 3.597 1.00 83.81 87 GLU A O 1
ATOM 686 N N . LYS A 1 88 ? -16.412 -6.077 4.395 1.00 81.62 88 LYS A N 1
ATOM 687 C CA . LYS A 1 88 ? -17.398 -5.210 3.730 1.00 81.62 88 LYS A CA 1
ATOM 688 C C . LYS A 1 88 ? -17.224 -5.112 2.217 1.00 81.62 88 LYS A C 1
ATOM 690 O O . LYS A 1 88 ? -18.201 -4.806 1.535 1.00 81.62 88 LYS A O 1
ATOM 695 N N . SER A 1 89 ? -16.025 -5.348 1.683 1.00 74.50 89 SER A N 1
ATOM 696 C CA . SER A 1 89 ? -15.794 -5.228 0.242 1.00 74.50 89 SER A CA 1
ATOM 697 C C . SER A 1 89 ? -15.960 -6.570 -0.477 1.00 74.50 89 SER A C 1
ATOM 699 O O . SER A 1 89 ? -15.325 -7.575 -0.133 1.00 74.50 89 SER A O 1
ATOM 701 N N . GLN A 1 90 ? -16.819 -6.584 -1.500 1.00 63.72 90 GLN A N 1
ATOM 702 C CA . GLN A 1 90 ? -17.071 -7.757 -2.350 1.00 63.72 90 GLN A CA 1
ATOM 703 C C . GLN A 1 90 ? -15.926 -8.018 -3.343 1.00 63.72 90 GLN A C 1
ATOM 705 O O . GLN A 1 90 ? -15.755 -9.153 -3.775 1.00 63.72 90 GLN A O 1
ATOM 710 N N . GLN A 1 91 ? -15.137 -6.987 -3.661 1.00 61.03 91 GLN A N 1
ATOM 711 C CA . GLN A 1 91 ? -13.956 -7.038 -4.529 1.00 61.03 91 GLN A CA 1
ATOM 712 C C . GLN A 1 91 ? -12.829 -6.230 -3.864 1.00 61.03 91 GLN A C 1
ATOM 714 O O . GLN A 1 91 ? -13.062 -5.092 -3.445 1.00 61.03 91 GLN A O 1
ATOM 719 N N . ILE A 1 92 ? -11.653 -6.845 -3.687 1.00 57.12 92 ILE A N 1
ATOM 720 C CA . ILE A 1 92 ? -10.413 -6.218 -3.176 1.00 57.12 92 ILE A CA 1
ATOM 721 C C . ILE A 1 92 ? -9.220 -6.801 -3.912 1.00 57.12 92 ILE A C 1
ATOM 723 O O . ILE A 1 92 ? -9.147 -8.051 -3.960 1.00 57.12 92 ILE A O 1
#

Secondary structure (DSSP, 8-state):
-GGGT----S-----SS---------SHHHHHHHHHHHHHHT----EEEEGGGGGSTTHHHHHHTTEEEE-TT-TT-HHHHHHHHHHH-S--